Protein AF-A0A7S1C8S1-F1 (afdb_monomer)

Mean predicted aligned error: 7.97 Å

Radius of gyration: 16.42 Å; Cα contacts (8 Å, |Δi|>4): 186; chains: 1; bounding box: 36×39×50 Å

Nearest PDB structures (foldseek):
  8fiq-assembly1_A  TM=5.974E-01  e=1.188E-02  synthetic construct
  8qag-assembly2_B  TM=6.199E-01  e=5.999E-01  synthetic construct
  7b6z-assembly1_A  TM=5.713E-01  e=6.924E-01  Drosophila melanogaster
  7b6h-assembly1_A  TM=5.919E-01  e=9.226E-01  Drosophila melanogaster
  8q9t-assembly1_E  TM=4.162E-01  e=3.221E-01  Saccharomyces cerevisiae

Sequence (174 aa):
ADSVRGDRVRLACALVAGGDAGRGDVARADRLLACVEDAVGSERTWEARLLVKATRALVCTRNSDLIGARASATVVEEMLAADDERLSDVARHTMLRATGASMLRDVFFQLSALPEAETWGKEVVSVLQTHRSAHQWVTHAMIATSIGELANVVEARGDLAGAERLVRQSLEMK

Solvent-accessible surface area (backbone atoms only — not comparable to full-atom values): 9145 Å² total; per-residue (Å²): 118,67,65,70,51,53,51,50,54,49,47,54,54,47,61,70,71,47,93,77,60,51,81,69,50,48,59,47,36,52,54,50,42,52,61,45,65,72,47,77,89,46,74,71,37,53,56,53,46,46,53,42,34,40,48,36,11,48,42,20,50,69,61,68,35,57,66,59,14,51,58,24,38,53,52,38,51,52,51,64,70,64,60,60,92,80,60,94,47,62,70,61,49,54,50,50,52,34,50,51,25,46,47,43,16,53,43,24,47,76,67,67,39,41,72,61,13,42,52,24,27,50,49,24,41,51,51,43,60,73,37,38,87,78,35,92,86,49,43,54,60,56,47,19,49,42,32,36,55,33,15,54,41,35,35,75,70,65,40,53,71,61,14,52,54,29,42,52,55,17,60,76,43,102

Structure (mmCIF, N/CA/C/O backbone):
data_AF-A0A7S1C8S1-F1
#
_entry.id   AF-A0A7S1C8S1-F1
#
loop_
_atom_site.group_PDB
_atom_site.id
_atom_site.type_symbol
_atom_site.label_atom_id
_atom_site.label_alt_id
_atom_site.label_comp_id
_atom_site.label_asym_id
_atom_site.label_entity_id
_atom_site.label_seq_id
_atom_site.pdbx_PDB_ins_code
_atom_site.Cartn_x
_atom_site.Cartn_y
_atom_site.Cartn_z
_atom_site.occupancy
_atom_site.B_iso_or_equiv
_atom_site.auth_seq_id
_atom_site.auth_comp_id
_atom_site.auth_asym_id
_atom_site.auth_atom_id
_atom_site.pdbx_PDB_model_num
ATOM 1 N N . ALA A 1 1 ? 6.772 7.046 -31.668 1.00 44.81 1 ALA A N 1
ATOM 2 C CA . ALA A 1 1 ? 7.556 6.709 -30.459 1.00 44.81 1 ALA A CA 1
ATOM 3 C C . ALA A 1 1 ? 6.751 6.932 -29.173 1.00 44.81 1 ALA A C 1
ATOM 5 O O . ALA A 1 1 ? 6.804 6.071 -28.305 1.00 44.81 1 ALA A O 1
ATOM 6 N N . ASP A 1 2 ? 5.956 8.006 -29.068 1.00 40.94 2 ASP A N 1
ATOM 7 C CA . ASP A 1 2 ? 5.118 8.270 -27.882 1.00 40.94 2 ASP A CA 1
ATOM 8 C C 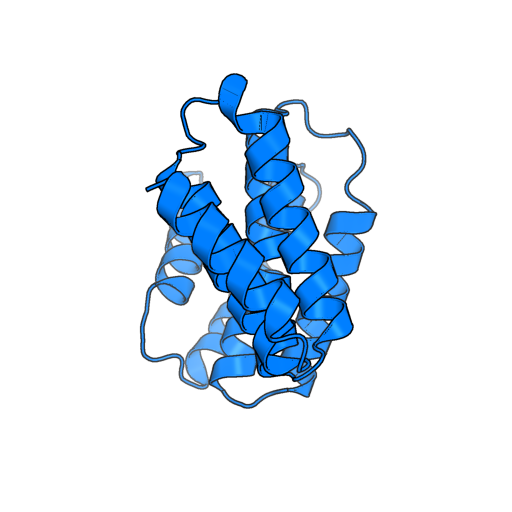. ASP A 1 2 ? 3.870 7.378 -27.739 1.00 40.94 2 ASP A C 1
ATOM 10 O O . ASP A 1 2 ? 3.473 7.083 -26.614 1.00 40.94 2 ASP A O 1
ATOM 14 N N . SER A 1 3 ? 3.291 6.857 -28.831 1.00 38.69 3 SER A N 1
ATOM 15 C CA . SER A 1 3 ? 2.123 5.955 -28.750 1.00 38.69 3 SER A CA 1
ATOM 16 C C . SER A 1 3 ? 2.459 4.614 -28.086 1.00 38.69 3 SER A C 1
ATOM 18 O O . SER A 1 3 ? 1.812 4.218 -27.125 1.00 38.69 3 SER A O 1
ATOM 20 N N . VAL A 1 4 ? 3.567 3.988 -28.497 1.00 42.84 4 VAL A N 1
ATOM 21 C CA . VAL A 1 4 ? 4.080 2.724 -27.930 1.00 42.84 4 VAL A CA 1
ATOM 22 C C . VAL A 1 4 ? 4.419 2.860 -26.440 1.00 42.84 4 VAL A C 1
ATOM 24 O O . VAL A 1 4 ? 4.385 1.884 -25.695 1.00 42.84 4 VAL A O 1
ATOM 27 N N . ARG A 1 5 ? 4.754 4.072 -25.986 1.00 50.53 5 ARG A N 1
ATOM 28 C CA . ARG A 1 5 ? 5.152 4.362 -24.605 1.00 50.53 5 ARG A CA 1
ATOM 29 C C . ARG A 1 5 ? 3.934 4.616 -23.704 1.00 50.53 5 ARG A C 1
ATOM 31 O O . ARG A 1 5 ? 3.903 4.099 -22.591 1.00 50.53 5 ARG A O 1
ATOM 38 N N . GLY A 1 6 ? 2.905 5.302 -24.210 1.00 44.91 6 GLY A N 1
ATOM 39 C CA . GLY A 1 6 ? 1.597 5.417 -23.549 1.00 44.91 6 GLY A CA 1
ATOM 40 C C . GLY A 1 6 ? 0.859 4.078 -23.444 1.00 44.91 6 GLY A C 1
ATOM 41 O O . GLY A 1 6 ? 0.256 3.784 -22.413 1.00 44.91 6 GLY A O 1
ATOM 42 N N . ASP A 1 7 ? 0.990 3.219 -24.457 1.00 45.47 7 ASP A N 1
ATOM 43 C CA . ASP A 1 7 ? 0.398 1.878 -24.456 1.00 45.47 7 ASP A CA 1
ATOM 44 C C . ASP A 1 7 ? 1.039 0.948 -23.414 1.00 45.47 7 ASP A C 1
ATOM 46 O O . ASP A 1 7 ? 0.353 0.110 -22.837 1.00 45.47 7 ASP A O 1
ATOM 50 N N . ARG A 1 8 ? 2.326 1.134 -23.086 1.00 52.56 8 ARG A N 1
ATOM 51 C CA . ARG A 1 8 ? 3.018 0.365 -22.032 1.00 52.56 8 ARG A CA 1
ATOM 52 C C . ARG A 1 8 ? 2.568 0.744 -20.621 1.00 52.56 8 ARG A C 1
ATOM 54 O O . ARG A 1 8 ? 2.399 -0.141 -19.788 1.00 52.56 8 ARG A O 1
ATOM 61 N N . VAL A 1 9 ? 2.327 2.031 -20.363 1.00 50.72 9 VAL A N 1
ATOM 62 C CA . VAL A 1 9 ? 1.759 2.501 -19.085 1.00 50.72 9 VAL A CA 1
ATOM 63 C C . VAL A 1 9 ? 0.307 2.046 -18.951 1.00 50.72 9 VAL A 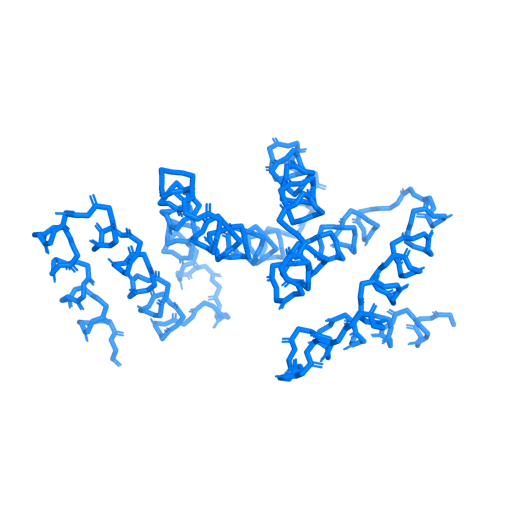C 1
ATOM 65 O O . VAL A 1 9 ? -0.079 1.528 -17.910 1.00 50.72 9 VAL A O 1
ATOM 68 N N . ARG A 1 10 ? -0.482 2.129 -20.031 1.00 50.25 10 ARG A N 1
ATOM 69 C CA . ARG A 1 10 ? -1.842 1.569 -20.063 1.00 50.25 10 ARG A CA 1
ATOM 70 C C . ARG A 1 10 ? -1.855 0.060 -19.840 1.00 50.25 10 ARG A C 1
ATOM 72 O O . ARG A 1 10 ? -2.750 -0.420 -19.158 1.00 50.25 10 ARG A O 1
ATOM 79 N N . LEU A 1 11 ? -0.870 -0.677 -20.358 1.00 48.84 11 LEU A N 1
ATOM 80 C CA . LEU A 1 11 ? -0.727 -2.115 -20.120 1.00 48.84 11 LEU A CA 1
ATOM 81 C C . LEU A 1 11 ? -0.392 -2.420 -18.652 1.00 48.84 11 LEU A C 1
ATOM 83 O O . LEU A 1 11 ? -0.958 -3.351 -18.091 1.00 48.84 11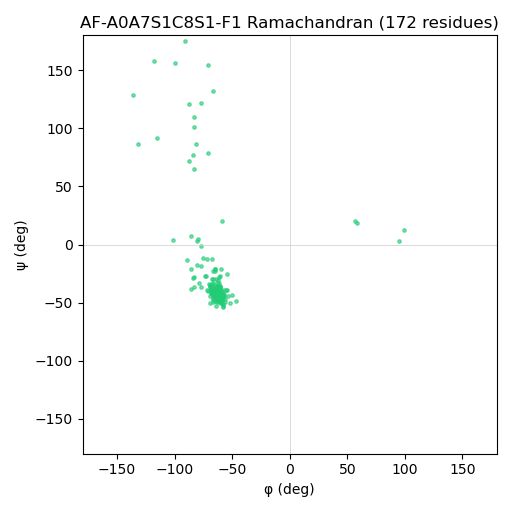 LEU A O 1
ATOM 87 N N . ALA A 1 12 ? 0.470 -1.621 -18.014 1.00 50.97 12 ALA A N 1
ATOM 88 C CA . ALA A 1 12 ? 0.740 -1.729 -16.579 1.00 50.97 12 ALA A CA 1
ATOM 89 C C . ALA A 1 12 ? -0.527 -1.450 -15.748 1.00 50.97 12 ALA A C 1
ATOM 91 O O . ALA A 1 12 ? -0.881 -2.248 -14.886 1.00 50.97 12 ALA A O 1
ATOM 92 N N . CYS A 1 13 ? -1.280 -0.394 -16.074 1.00 47.62 13 CYS A N 1
ATOM 93 C CA . CYS A 1 13 ? -2.570 -0.108 -15.439 1.00 47.62 13 CYS A CA 1
ATOM 94 C C . CYS A 1 13 ? -3.620 -1.206 -15.702 1.00 47.62 13 CYS A C 1
ATOM 96 O O . CYS A 1 13 ? -4.389 -1.547 -14.807 1.00 47.62 13 CYS A O 1
ATOM 98 N N . ALA A 1 14 ? -3.645 -1.797 -16.900 1.00 49.38 14 ALA A N 1
ATOM 99 C CA . ALA A 1 14 ? -4.553 -2.890 -17.250 1.00 49.38 14 ALA A CA 1
ATOM 100 C C . ALA A 1 14 ? -4.213 -4.196 -16.513 1.00 49.38 14 ALA A C 1
ATOM 102 O O . ALA A 1 14 ? -5.122 -4.925 -16.127 1.00 49.38 14 ALA A O 1
ATOM 103 N N . LEU A 1 15 ? -2.928 -4.472 -16.263 1.00 50.69 15 LEU A N 1
ATOM 104 C CA . LEU A 1 15 ? -2.484 -5.598 -15.431 1.00 50.69 15 LEU A CA 1
ATOM 105 C C . LEU A 1 15 ? -2.894 -5.424 -13.959 1.00 50.69 15 LEU A C 1
ATOM 107 O O . LEU A 1 15 ? -3.215 -6.406 -13.298 1.00 50.69 15 LEU A O 1
ATOM 111 N N . VAL A 1 16 ? -2.944 -4.184 -13.461 1.00 49.44 16 VAL A N 1
ATOM 112 C CA . VAL A 1 16 ? -3.466 -3.867 -12.118 1.00 49.44 16 VAL A CA 1
ATOM 113 C C . VAL A 1 16 ? -4.991 -4.047 -12.050 1.00 49.44 16 VAL A C 1
ATOM 115 O O . VAL A 1 16 ? -5.501 -4.582 -11.063 1.00 49.44 16 VAL A O 1
ATOM 118 N N . ALA A 1 17 ? -5.714 -3.651 -13.105 1.00 43.91 17 ALA A N 1
ATOM 119 C CA . ALA A 1 17 ? -7.178 -3.714 -13.181 1.00 43.91 17 ALA A CA 1
ATOM 120 C C . ALA A 1 17 ? -7.748 -5.109 -13.528 1.00 43.91 17 ALA A C 1
ATOM 122 O O . ALA A 1 17 ? -8.931 -5.358 -13.300 1.00 43.91 17 ALA A O 1
ATOM 123 N N . GLY A 1 18 ? -6.936 -6.020 -14.078 1.00 41.25 18 GLY A N 1
ATOM 124 C CA . GLY A 1 18 ? -7.338 -7.385 -14.429 1.00 41.25 18 GLY A CA 1
ATOM 125 C C . GLY A 1 18 ? -7.424 -8.311 -13.210 1.00 41.25 18 GLY A C 1
ATOM 126 O O . GLY A 1 18 ? -6.445 -8.495 -12.489 1.00 41.25 18 GLY A O 1
ATOM 127 N N . GLY A 1 19 ? -8.605 -8.895 -12.989 1.00 40.66 19 GLY A N 1
ATOM 128 C CA . GLY A 1 19 ? -8.957 -9.712 -11.819 1.00 40.66 19 GLY A CA 1
ATOM 129 C C . GLY A 1 19 ? -8.470 -11.167 -11.806 1.00 40.66 19 GLY A C 1
ATOM 130 O O . GLY A 1 19 ? -8.798 -11.874 -10.866 1.00 40.66 19 GLY A O 1
ATOM 131 N N . ASP A 1 20 ? -7.674 -11.609 -12.781 1.00 44.41 20 ASP A N 1
ATOM 132 C CA . ASP A 1 20 ? -7.081 -12.956 -12.809 1.00 44.41 20 ASP A CA 1
ATOM 133 C C . ASP A 1 20 ? -5.586 -12.837 -13.114 1.00 44.41 20 ASP A C 1
ATOM 135 O O . ASP A 1 20 ? -5.161 -12.864 -14.269 1.00 44.41 20 ASP A O 1
ATOM 139 N N . ALA A 1 21 ? -4.782 -12.635 -12.067 1.00 49.50 21 ALA A N 1
ATOM 140 C CA . ALA A 1 21 ? -3.331 -12.576 -12.192 1.00 49.50 21 ALA A CA 1
ATOM 141 C C . ALA A 1 21 ? -2.763 -14.002 -12.191 1.00 49.50 21 ALA A C 1
ATOM 143 O O . ALA A 1 21 ? -2.642 -14.624 -11.138 1.00 49.50 21 ALA A O 1
ATOM 144 N N . GLY A 1 22 ? -2.426 -14.530 -13.366 1.00 55.69 22 GLY A N 1
ATOM 145 C CA . GLY A 1 22 ? -1.762 -15.828 -13.500 1.00 55.69 22 GLY A CA 1
ATOM 146 C C . GLY A 1 22 ? -0.234 -15.703 -13.496 1.00 55.69 22 GLY A C 1
ATOM 147 O O . GLY A 1 22 ? 0.324 -14.607 -13.582 1.00 55.69 22 GLY A O 1
ATOM 148 N N . ARG A 1 23 ? 0.485 -16.838 -13.519 1.00 56.53 23 ARG A N 1
ATOM 149 C CA . ARG A 1 23 ? 1.965 -16.865 -13.660 1.00 56.53 23 ARG A CA 1
ATOM 150 C C . ARG A 1 23 ? 2.478 -16.099 -14.891 1.00 56.53 23 ARG A C 1
ATOM 152 O O . ARG A 1 23 ? 3.617 -15.641 -14.907 1.00 56.53 23 ARG A O 1
ATOM 159 N N . GLY A 1 24 ? 1.645 -15.954 -15.926 1.00 65.25 24 GLY A N 1
ATOM 160 C CA . GLY A 1 24 ? 1.962 -15.178 -17.127 1.00 65.25 24 GLY A CA 1
ATOM 161 C C . GLY A 1 24 ? 2.141 -13.677 -16.873 1.00 65.25 24 GLY A C 1
ATOM 162 O O . GLY A 1 24 ? 2.841 -13.016 -17.645 1.00 65.25 24 GLY A O 1
ATOM 163 N N . ASP A 1 25 ? 1.572 -13.147 -15.790 1.00 70.69 25 ASP A N 1
ATOM 164 C CA . ASP A 1 25 ? 1.591 -11.716 -15.493 1.00 70.69 25 ASP A CA 1
ATOM 165 C C . ASP A 1 25 ? 2.875 -11.279 -14.784 1.00 70.69 25 ASP A C 1
ATOM 167 O O . ASP A 1 25 ? 3.355 -10.179 -15.052 1.00 70.69 25 ASP A O 1
ATOM 171 N N . VAL A 1 26 ? 3.517 -12.163 -14.006 1.00 72.12 26 VAL A N 1
ATOM 172 C CA . VAL A 1 26 ? 4.865 -11.909 -13.454 1.00 72.12 26 VAL A CA 1
ATOM 173 C C . VAL A 1 26 ? 5.872 -11.765 -14.596 1.00 72.12 26 VAL A C 1
ATOM 175 O O . VAL A 1 26 ? 6.564 -10.758 -14.697 1.00 72.12 26 VAL A O 1
ATOM 178 N N . ALA A 1 27 ? 5.875 -12.711 -15.542 1.00 75.62 27 ALA A N 1
ATOM 179 C CA . ALA A 1 27 ? 6.767 -12.655 -16.700 1.00 75.62 27 ALA A CA 1
ATOM 180 C C . ALA A 1 27 ? 6.488 -11.442 -17.611 1.00 75.62 27 ALA A C 1
ATOM 182 O O . ALA A 1 27 ? 7.390 -10.939 -18.283 1.00 75.62 27 ALA A O 1
ATOM 183 N N . ARG A 1 28 ? 5.238 -10.957 -17.672 1.00 74.38 28 ARG A N 1
ATOM 184 C CA . ARG A 1 28 ? 4.916 -9.690 -18.352 1.00 74.38 28 ARG A CA 1
ATOM 185 C C . ARG A 1 28 ? 5.478 -8.492 -17.597 1.00 74.38 28 ARG A C 1
ATOM 187 O O . ARG A 1 28 ? 6.063 -7.631 -18.251 1.00 74.38 28 ARG A O 1
ATOM 194 N N . ALA A 1 29 ? 5.331 -8.448 -16.275 1.00 70.12 29 ALA A N 1
ATOM 195 C CA . ALA A 1 29 ? 5.898 -7.393 -15.445 1.00 70.12 29 ALA A CA 1
ATOM 196 C C . ALA A 1 29 ? 7.431 -7.351 -15.561 1.00 70.12 29 ALA A C 1
ATOM 198 O O . ALA A 1 29 ? 7.983 -6.276 -15.770 1.00 70.12 29 ALA A O 1
ATOM 199 N N . ASP A 1 30 ? 8.107 -8.504 -15.553 1.00 75.44 30 ASP A N 1
ATOM 200 C CA . ASP A 1 30 ? 9.564 -8.598 -15.725 1.00 75.44 30 ASP A CA 1
ATOM 201 C C . ASP A 1 30 ? 10.020 -8.097 -17.101 1.00 75.44 30 ASP A C 1
ATOM 203 O O . ASP A 1 30 ? 10.970 -7.323 -17.204 1.00 75.44 30 ASP A O 1
ATOM 207 N N . ARG A 1 31 ? 9.312 -8.467 -18.178 1.00 78.06 31 ARG A N 1
ATOM 208 C CA . ARG A 1 31 ? 9.610 -7.951 -19.527 1.00 78.06 31 ARG A CA 1
ATOM 209 C C . ARG A 1 31 ? 9.402 -6.444 -19.633 1.00 78.06 31 ARG A C 1
ATOM 211 O O . ARG A 1 31 ? 10.188 -5.765 -20.292 1.00 78.06 31 ARG A O 1
ATOM 218 N N . LEU A 1 32 ? 8.342 -5.924 -19.014 1.00 73.19 32 LEU A N 1
ATOM 219 C CA . LEU A 1 32 ? 8.100 -4.484 -18.951 1.00 73.19 32 LEU A CA 1
ATOM 220 C C . LEU A 1 32 ? 9.199 -3.785 -18.154 1.00 73.19 32 LEU A C 1
ATOM 222 O O . LEU A 1 32 ? 9.672 -2.744 -18.596 1.00 73.19 32 LEU A O 1
ATOM 226 N N . LEU A 1 33 ? 9.636 -4.370 -17.038 1.00 73.44 33 LEU A N 1
ATOM 227 C CA . LEU A 1 33 ? 10.704 -3.823 -16.215 1.00 73.44 33 LEU A CA 1
ATOM 228 C C . LEU A 1 33 ? 12.020 -3.760 -16.988 1.00 73.44 33 LEU A C 1
ATOM 230 O O . LEU A 1 33 ? 12.600 -2.684 -17.053 1.00 73.44 33 LEU A O 1
ATOM 234 N N . ALA A 1 34 ? 12.421 -4.843 -17.657 1.00 75.38 34 ALA A N 1
ATOM 235 C CA . ALA A 1 34 ? 13.615 -4.861 -18.504 1.00 75.38 34 ALA A CA 1
ATOM 236 C C . ALA A 1 34 ? 13.550 -3.779 -19.597 1.00 75.38 34 ALA A C 1
ATOM 238 O O . ALA A 1 34 ? 14.482 -3.003 -19.773 1.00 75.38 34 ALA A O 1
ATOM 239 N N . CYS A 1 35 ? 12.397 -3.632 -20.261 1.00 75.31 35 CYS A N 1
ATOM 240 C CA . CYS A 1 35 ? 12.185 -2.574 -21.254 1.00 75.31 35 CYS A CA 1
ATOM 241 C C . CYS A 1 35 ? 12.283 -1.151 -20.679 1.00 75.31 35 CYS A C 1
ATOM 243 O O . CYS A 1 35 ? 12.584 -0.217 -21.425 1.00 75.31 35 CYS A O 1
ATOM 245 N N . VAL A 1 36 ? 11.932 -0.959 -19.406 1.00 71.44 36 VAL A N 1
ATOM 246 C CA . VAL A 1 36 ? 12.017 0.337 -18.722 1.00 71.44 36 VAL A CA 1
ATOM 247 C C . VAL A 1 36 ? 13.435 0.578 -18.192 1.00 71.44 36 VAL A C 1
ATOM 249 O O . VAL A 1 36 ? 13.899 1.710 -18.246 1.00 71.44 36 VAL A O 1
ATOM 252 N N . GLU A 1 37 ? 14.135 -0.453 -17.719 1.00 70.56 37 GLU A N 1
ATOM 253 C CA . GLU A 1 37 ? 15.523 -0.370 -17.245 1.00 70.56 37 GLU A CA 1
ATOM 254 C C . GLU A 1 37 ? 16.506 -0.112 -18.400 1.00 70.56 37 GLU A C 1
ATOM 256 O O . GLU A 1 37 ? 17.420 0.697 -18.244 1.00 70.56 37 GLU A O 1
ATOM 261 N N . ASP A 1 38 ? 16.248 -0.680 -19.583 1.00 71.94 38 ASP A N 1
ATOM 262 C CA . ASP A 1 38 ? 16.999 -0.395 -20.815 1.00 71.94 38 ASP A CA 1
ATOM 263 C C . ASP A 1 38 ? 16.797 1.048 -21.319 1.00 71.94 38 ASP A C 1
ATOM 265 O O . ASP A 1 38 ? 17.623 1.595 -22.055 1.00 71.94 38 ASP A O 1
ATOM 269 N N . ALA A 1 39 ? 15.694 1.697 -20.934 1.00 66.38 39 ALA A N 1
ATOM 270 C CA . ALA A 1 39 ? 15.439 3.092 -21.263 1.00 66.38 39 ALA A CA 1
ATOM 271 C C . ALA A 1 39 ? 16.188 4.002 -20.274 1.00 66.38 39 ALA A C 1
ATOM 273 O O . ALA A 1 39 ? 15.650 4.421 -19.260 1.00 66.38 39 ALA A O 1
ATOM 274 N N . VAL A 1 40 ? 17.453 4.315 -20.553 1.00 59.38 40 VAL A N 1
ATOM 275 C CA . VAL A 1 40 ? 18.303 5.100 -19.640 1.00 59.38 40 VAL A CA 1
ATOM 276 C C . VAL A 1 40 ? 17.823 6.557 -19.478 1.00 59.38 40 VAL A C 1
ATOM 278 O O . VAL A 1 40 ? 17.656 7.283 -20.457 1.00 59.38 40 VAL A O 1
ATOM 281 N N . GLY A 1 41 ? 17.736 7.022 -18.223 1.00 56.66 41 GLY A N 1
ATOM 282 C CA . GLY A 1 41 ? 18.212 8.365 -17.852 1.00 56.66 41 GLY A CA 1
ATOM 283 C C . GLY A 1 41 ? 17.216 9.524 -17.714 1.00 56.66 41 GLY A C 1
ATOM 284 O O . GLY A 1 41 ? 17.675 10.658 -17.613 1.00 56.66 41 GLY A O 1
ATOM 285 N N . SER A 1 42 ? 15.895 9.312 -17.675 1.00 64.06 42 SER A N 1
ATOM 286 C CA . SER A 1 42 ? 14.935 10.422 -17.485 1.00 64.06 42 SER A CA 1
ATOM 287 C C . SER A 1 42 ? 14.096 10.318 -16.208 1.00 64.06 42 SER A C 1
ATOM 289 O O . SER A 1 42 ? 13.825 9.226 -15.721 1.00 64.06 42 SER A O 1
ATOM 291 N N . GLU A 1 43 ? 13.566 11.448 -15.739 1.00 60.12 43 GLU A N 1
ATOM 292 C CA . GLU A 1 43 ? 12.534 11.555 -14.689 1.00 60.12 43 GLU A CA 1
ATOM 293 C C . GLU A 1 43 ? 11.365 10.577 -14.929 1.00 60.12 43 GLU A C 1
ATOM 295 O O . GLU A 1 43 ? 11.059 9.722 -14.103 1.00 60.12 43 GLU A O 1
ATOM 300 N N . ARG A 1 44 ? 10.843 10.556 -16.164 1.00 66.25 44 ARG A N 1
ATOM 301 C CA . ARG A 1 44 ? 9.809 9.603 -16.623 1.00 66.25 44 ARG A CA 1
ATOM 302 C C . ARG A 1 44 ? 10.211 8.121 -16.529 1.00 66.25 44 ARG A C 1
ATOM 304 O O . ARG A 1 44 ? 9.351 7.247 -16.525 1.00 66.25 44 ARG A O 1
ATOM 311 N N . THR A 1 45 ? 11.510 7.824 -16.473 1.00 75.12 45 THR A N 1
ATOM 312 C CA . THR A 1 45 ? 12.031 6.462 -16.286 1.00 75.12 45 THR A CA 1
ATOM 313 C C . THR A 1 45 ? 11.933 6.054 -14.818 1.00 75.12 45 THR A C 1
ATOM 315 O O . THR A 1 45 ? 11.702 4.888 -14.517 1.00 75.12 45 THR A O 1
ATOM 318 N N . TRP A 1 46 ? 12.085 6.986 -13.873 1.00 80.44 46 TRP A N 1
ATOM 319 C CA . TRP A 1 46 ? 11.848 6.698 -12.457 1.00 80.44 46 TRP A CA 1
ATOM 320 C C . TRP A 1 46 ? 10.368 6.393 -12.194 1.00 80.44 46 TRP A C 1
ATOM 322 O O . TRP A 1 46 ? 10.077 5.346 -11.624 1.00 80.44 46 TRP A O 1
ATOM 332 N N . GLU A 1 47 ? 9.446 7.211 -12.713 1.00 80.88 47 GLU A N 1
ATOM 333 C CA . GLU A 1 47 ? 7.996 7.006 -12.537 1.00 80.88 47 GLU A CA 1
ATOM 334 C C . GLU A 1 47 ? 7.551 5.639 -13.079 1.00 80.88 47 GLU A C 1
ATOM 336 O O . GLU A 1 47 ? 6.877 4.860 -12.403 1.00 80.88 47 GLU A O 1
ATOM 341 N N . ALA A 1 48 ? 7.988 5.312 -14.301 1.00 79.75 48 ALA A N 1
ATOM 342 C CA . ALA A 1 48 ? 7.693 4.029 -14.924 1.00 79.75 48 ALA A CA 1
ATOM 343 C C . ALA A 1 48 ? 8.286 2.855 -14.128 1.00 79.75 48 ALA A C 1
ATOM 345 O O . ALA A 1 48 ? 7.621 1.832 -13.973 1.00 79.75 48 ALA A O 1
ATOM 346 N N . ARG A 1 49 ? 9.506 2.993 -13.585 1.00 83.75 49 ARG A N 1
ATOM 347 C CA . ARG A 1 49 ? 10.115 1.960 -12.730 1.00 83.75 49 ARG A CA 1
ATOM 348 C C . ARG A 1 49 ? 9.328 1.762 -11.442 1.00 83.75 49 ARG A C 1
ATOM 350 O O . ARG A 1 49 ? 9.079 0.613 -11.087 1.00 83.75 49 ARG A O 1
ATOM 357 N N . LEU A 1 50 ? 8.910 2.846 -10.787 1.00 86.38 50 LEU A N 1
ATOM 358 C CA . LEU A 1 50 ? 8.139 2.786 -9.548 1.00 86.38 50 LEU A CA 1
ATOM 359 C C . LEU A 1 50 ? 6.850 1.994 -9.780 1.00 86.38 50 LEU A C 1
ATOM 361 O O . LEU A 1 50 ? 6.600 0.996 -9.106 1.00 86.38 50 LEU A O 1
ATOM 365 N N . LEU A 1 51 ? 6.079 2.391 -10.795 1.00 83.25 51 LEU A N 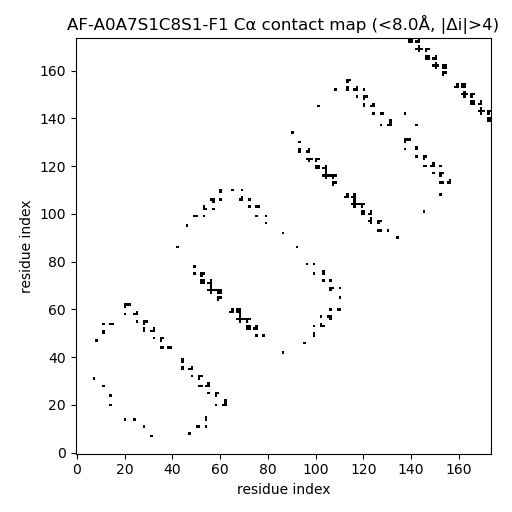1
ATOM 366 C CA . LEU A 1 51 ? 4.804 1.758 -11.120 1.00 83.25 51 LEU A CA 1
ATOM 367 C C . LEU A 1 51 ? 4.969 0.291 -11.525 1.00 83.25 51 LEU A C 1
ATOM 369 O O . LEU A 1 51 ? 4.196 -0.554 -11.077 1.00 83.25 51 LEU A O 1
ATOM 373 N N . VAL A 1 52 ? 5.975 -0.041 -12.341 1.00 83.31 52 VAL A N 1
ATOM 374 C CA . VAL A 1 52 ? 6.207 -1.430 -12.764 1.00 83.31 52 VAL A CA 1
ATOM 375 C C . VAL A 1 52 ? 6.636 -2.305 -11.586 1.00 83.31 52 VAL A C 1
ATOM 377 O O . VAL A 1 52 ? 6.114 -3.410 -11.447 1.00 83.31 52 VAL A O 1
ATOM 380 N N . LYS A 1 53 ? 7.534 -1.835 -10.711 1.00 87.31 53 LYS A N 1
ATOM 381 C CA . LYS A 1 53 ? 7.977 -2.615 -9.544 1.00 87.31 53 LYS A CA 1
ATOM 382 C C . LYS A 1 53 ? 6.861 -2.780 -8.511 1.00 87.31 53 LYS A C 1
ATOM 384 O O . LYS A 1 53 ? 6.676 -3.884 -8.003 1.00 87.31 53 LYS A O 1
ATOM 389 N N . ALA A 1 54 ? 6.057 -1.747 -8.276 1.00 84.50 54 ALA A N 1
ATOM 390 C CA . ALA A 1 54 ? 4.897 -1.840 -7.393 1.00 84.50 54 ALA A CA 1
ATOM 391 C C . ALA A 1 54 ? 3.811 -2.774 -7.962 1.00 84.50 54 ALA A C 1
ATOM 393 O O . ALA A 1 54 ? 3.281 -3.626 -7.250 1.00 84.50 54 ALA A O 1
ATOM 394 N N . THR A 1 55 ? 3.567 -2.721 -9.276 1.00 83.25 55 THR A N 1
ATOM 395 C CA . THR A 1 55 ? 2.673 -3.669 -9.965 1.00 83.25 55 THR A CA 1
ATOM 396 C C . THR A 1 55 ? 3.195 -5.101 -9.860 1.00 83.25 55 THR A C 1
ATOM 398 O O . THR A 1 55 ? 2.435 -6.018 -9.556 1.00 83.25 55 THR A O 1
ATOM 401 N N . ARG A 1 56 ? 4.500 -5.311 -1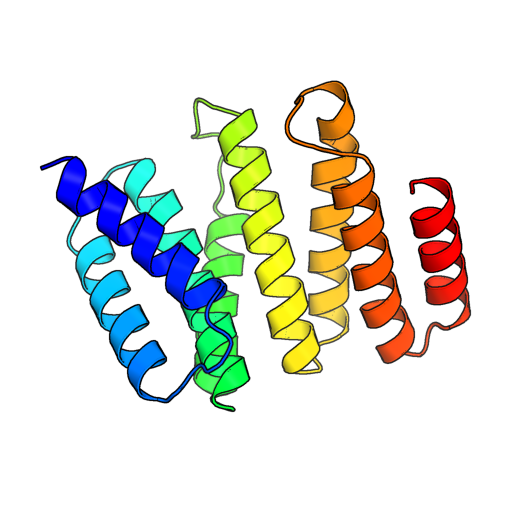0.065 1.00 85.94 56 ARG A N 1
ATOM 402 C CA . ARG A 1 56 ? 5.137 -6.624 -9.911 1.00 85.94 56 ARG A CA 1
ATOM 403 C C . ARG A 1 56 ? 4.942 -7.173 -8.498 1.00 85.94 56 ARG A C 1
ATOM 405 O O . ARG A 1 56 ? 4.586 -8.339 -8.364 1.00 85.94 56 ARG A O 1
ATOM 412 N N . ALA A 1 57 ? 5.110 -6.339 -7.470 1.00 87.75 57 ALA A N 1
ATOM 413 C CA . ALA A 1 57 ? 4.898 -6.732 -6.079 1.00 87.75 57 ALA A CA 1
ATOM 414 C C . ALA A 1 57 ? 3.481 -7.292 -5.852 1.00 87.75 57 ALA A C 1
ATOM 416 O O . ALA A 1 57 ? 3.335 -8.383 -5.303 1.00 87.75 57 ALA A O 1
ATOM 417 N N . LEU A 1 58 ? 2.452 -6.600 -6.356 1.00 83.38 58 LEU A N 1
ATOM 418 C CA . LEU A 1 58 ? 1.051 -7.038 -6.281 1.00 83.38 58 LEU A CA 1
ATOM 419 C C . LEU A 1 58 ? 0.768 -8.316 -7.085 1.00 83.38 58 LEU A C 1
ATOM 421 O O . LEU A 1 58 ? 0.005 -9.181 -6.660 1.00 83.38 58 LEU A O 1
ATOM 425 N N . VAL A 1 59 ? 1.364 -8.461 -8.267 1.00 83.75 59 VAL A N 1
ATOM 426 C CA . VAL A 1 59 ? 1.190 -9.678 -9.073 1.00 83.75 59 VAL A CA 1
ATOM 427 C C . VAL A 1 59 ? 1.860 -10.877 -8.394 1.00 83.75 59 VAL A C 1
ATOM 429 O O . VAL A 1 59 ? 1.315 -11.983 -8.424 1.00 83.75 59 VAL A O 1
ATOM 432 N N . CYS A 1 60 ? 3.009 -10.675 -7.746 1.00 84.69 60 CYS A N 1
ATOM 433 C CA . CYS A 1 60 ? 3.671 -11.702 -6.949 1.00 84.69 60 CYS A CA 1
ATOM 434 C C . CYS A 1 60 ? 2.820 -12.121 -5.737 1.00 84.69 60 CYS A C 1
ATOM 436 O O . CYS A 1 60 ? 2.665 -13.322 -5.519 1.00 84.69 60 CYS A O 1
ATOM 438 N N . THR A 1 61 ? 2.192 -11.185 -5.003 1.00 84.19 61 THR A N 1
ATOM 439 C CA . THR A 1 61 ? 1.306 -11.552 -3.876 1.00 84.19 61 THR A CA 1
ATOM 440 C C . THR A 1 61 ? 0.112 -12.386 -4.337 1.00 84.19 61 THR A C 1
ATOM 442 O O . THR A 1 61 ? -0.160 -13.431 -3.749 1.00 84.19 61 THR A O 1
ATOM 445 N N . ARG A 1 62 ? -0.543 -12.004 -5.443 1.00 83.81 62 ARG A N 1
ATOM 446 C CA . ARG A 1 62 ? -1.663 -12.772 -6.028 1.00 83.81 62 ARG A CA 1
ATOM 447 C C . ARG A 1 62 ? -1.261 -14.182 -6.471 1.00 83.81 62 ARG A C 1
ATOM 449 O O . ARG A 1 62 ? -2.056 -15.107 -6.350 1.00 83.81 62 ARG A O 1
ATOM 456 N N . ASN A 1 63 ? -0.026 -14.361 -6.938 1.00 83.25 63 ASN A N 1
ATOM 457 C CA . ASN A 1 63 ? 0.519 -15.664 -7.331 1.00 83.25 63 ASN A CA 1
ATOM 458 C C . ASN A 1 63 ? 1.131 -16.462 -6.161 1.00 83.25 63 ASN A C 1
ATOM 460 O O . ASN A 1 63 ? 1.767 -17.490 -6.398 1.00 83.25 63 ASN A O 1
ATOM 464 N N . SER A 1 64 ? 0.977 -15.995 -4.915 1.00 87.31 64 SER A N 1
ATOM 465 C CA . SER A 1 64 ? 1.606 -16.580 -3.718 1.00 87.31 64 SER A CA 1
ATOM 466 C C . SER A 1 64 ? 3.144 -16.630 -3.766 1.00 87.31 64 SER A C 1
ATOM 468 O O . SER A 1 64 ? 3.772 -17.349 -2.990 1.00 87.31 64 SER A O 1
ATOM 470 N N . ASP A 1 65 ? 3.771 -15.840 -4.640 1.00 90.00 65 ASP A N 1
ATOM 471 C CA . ASP A 1 65 ? 5.219 -15.635 -4.672 1.00 90.00 65 ASP A CA 1
ATOM 472 C C . ASP A 1 65 ? 5.601 -14.553 -3.653 1.00 90.00 65 ASP A C 1
ATOM 474 O O . ASP A 1 65 ? 5.830 -13.386 -3.979 1.00 90.00 65 ASP A O 1
ATOM 478 N N . LEU A 1 66 ? 5.629 -14.940 -2.378 1.00 88.50 66 LEU A N 1
ATOM 479 C CA . LEU A 1 66 ? 5.878 -14.010 -1.272 1.00 88.50 66 LEU A CA 1
ATOM 480 C C . LEU A 1 66 ? 7.307 -13.441 -1.300 1.00 88.50 66 LEU A C 1
ATOM 482 O O . LEU A 1 66 ? 7.527 -12.299 -0.895 1.00 88.50 66 LEU A O 1
ATOM 486 N N . ILE A 1 67 ? 8.271 -14.209 -1.822 1.00 90.38 67 ILE A N 1
ATOM 487 C CA . ILE A 1 67 ? 9.668 -13.778 -1.967 1.00 90.38 67 ILE A CA 1
ATOM 488 C C . ILE A 1 67 ? 9.758 -12.694 -3.043 1.00 90.38 67 ILE A C 1
ATOM 490 O O . ILE A 1 67 ? 10.310 -11.621 -2.792 1.00 90.38 67 ILE A O 1
ATOM 494 N N . GLY A 1 68 ? 9.173 -12.936 -4.221 1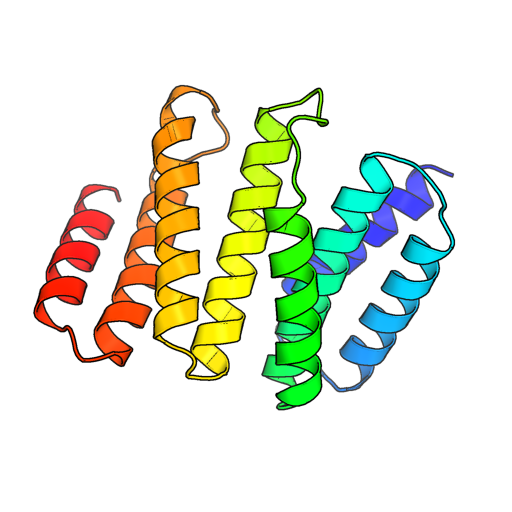.00 89.00 68 GLY A N 1
ATOM 495 C CA . GLY A 1 68 ? 9.121 -11.951 -5.297 1.00 89.00 68 GLY A CA 1
ATOM 496 C C . GLY A 1 68 ? 8.344 -10.693 -4.910 1.00 89.00 68 GLY A C 1
ATOM 497 O O . GLY A 1 68 ? 8.750 -9.585 -5.278 1.00 89.00 68 GLY A O 1
ATOM 498 N N . ALA A 1 69 ? 7.283 -10.844 -4.113 1.00 89.62 69 ALA A N 1
ATOM 499 C CA . ALA A 1 69 ? 6.507 -9.731 -3.579 1.00 89.62 69 ALA A CA 1
ATOM 500 C C . ALA A 1 69 ? 7.343 -8.853 -2.641 1.00 89.62 69 ALA A C 1
ATOM 502 O O . ALA A 1 69 ? 7.445 -7.650 -2.883 1.00 89.62 69 ALA A O 1
ATOM 503 N N . ARG A 1 70 ? 7.996 -9.441 -1.625 1.00 92.50 70 ARG A N 1
ATOM 504 C CA . ARG A 1 70 ? 8.835 -8.691 -0.673 1.00 92.50 70 ARG A CA 1
ATOM 505 C C . ARG A 1 70 ? 10.010 -8.019 -1.375 1.00 92.50 70 ARG A C 1
ATOM 507 O O . ARG A 1 70 ? 10.242 -6.840 -1.144 1.00 92.50 70 ARG A O 1
ATOM 514 N N . ALA A 1 71 ? 10.699 -8.728 -2.270 1.00 91.44 71 ALA A N 1
ATOM 515 C CA . ALA A 1 71 ? 11.815 -8.158 -3.022 1.00 91.44 71 ALA A CA 1
ATOM 516 C C . ALA A 1 71 ? 11.379 -6.946 -3.859 1.00 91.44 71 ALA A C 1
ATOM 518 O O . ALA A 1 71 ? 12.057 -5.924 -3.874 1.00 91.44 71 ALA A O 1
ATOM 519 N N . SER A 1 72 ? 10.223 -7.031 -4.525 1.00 89.75 72 SER A N 1
ATOM 520 C CA . SER A 1 72 ? 9.687 -5.906 -5.301 1.00 89.75 72 SER A CA 1
ATOM 521 C C . SER A 1 72 ? 9.273 -4.740 -4.406 1.00 89.75 72 SER A C 1
ATOM 523 O O . SER A 1 72 ? 9.552 -3.594 -4.748 1.00 89.75 72 SER A O 1
ATOM 525 N N . ALA A 1 73 ? 8.635 -5.031 -3.267 1.00 91.00 73 ALA A N 1
ATOM 526 C CA . ALA A 1 73 ? 8.221 -4.028 -2.295 1.00 91.00 73 ALA A CA 1
ATOM 527 C C . ALA A 1 73 ? 9.424 -3.251 -1.752 1.00 91.00 73 ALA A C 1
ATOM 529 O O . ALA A 1 73 ? 9.414 -2.030 -1.812 1.00 91.00 73 ALA A O 1
ATOM 530 N N . THR A 1 74 ? 10.497 -3.932 -1.343 1.00 93.06 74 THR A N 1
ATOM 531 C CA . THR A 1 74 ? 11.712 -3.272 -0.843 1.00 93.06 74 THR A CA 1
ATOM 532 C C . THR A 1 74 ? 12.301 -2.294 -1.856 1.00 93.06 74 THR A C 1
ATOM 534 O O . THR A 1 74 ? 12.671 -1.186 -1.486 1.00 93.06 74 THR A O 1
ATOM 537 N N . VAL A 1 75 ? 12.303 -2.626 -3.151 1.00 90.69 75 VAL A N 1
ATOM 538 C CA . VAL A 1 75 ? 12.780 -1.668 -4.161 1.00 90.69 75 VAL A CA 1
ATOM 539 C C . VAL A 1 75 ? 11.845 -0.461 -4.281 1.00 90.69 75 VAL A C 1
ATOM 541 O O . VAL A 1 75 ? 12.311 0.654 -4.483 1.00 90.69 75 VAL A O 1
ATOM 544 N N . VAL A 1 76 ? 10.529 -0.645 -4.154 1.00 90.69 76 VAL A N 1
ATOM 545 C CA . VAL A 1 76 ? 9.579 0.480 -4.142 1.00 90.69 76 VAL A CA 1
ATOM 546 C C . VAL A 1 76 ? 9.798 1.358 -2.904 1.00 90.69 76 VAL A C 1
ATOM 548 O O . VAL A 1 76 ? 9.792 2.577 -3.041 1.00 90.69 76 VAL A O 1
ATOM 551 N N . GLU A 1 77 ? 10.060 0.773 -1.731 1.00 92.44 77 GLU A N 1
ATOM 552 C CA . GLU A 1 77 ? 10.415 1.519 -0.512 1.00 92.44 77 GLU A CA 1
ATOM 553 C C . GLU A 1 77 ? 11.681 2.353 -0.716 1.00 92.44 77 GLU A C 1
ATOM 555 O O . GLU A 1 77 ? 11.676 3.553 -0.456 1.00 92.44 77 GLU 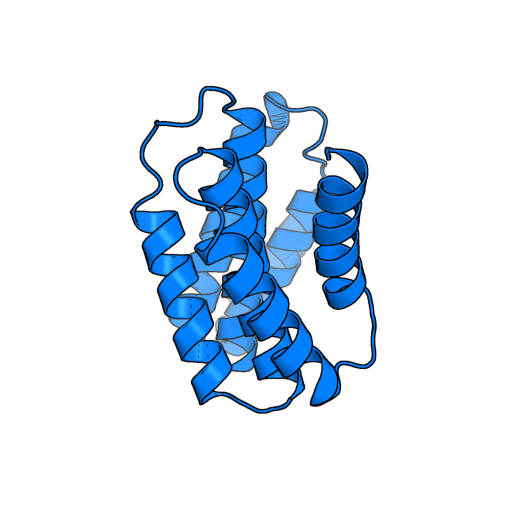A O 1
ATOM 560 N N . GLU A 1 78 ? 12.745 1.744 -1.243 1.00 90.81 78 GLU A N 1
ATOM 561 C CA . GLU A 1 78 ? 13.998 2.433 -1.560 1.00 90.81 78 GLU A CA 1
ATOM 562 C C . GLU A 1 78 ? 13.780 3.567 -2.563 1.00 90.81 78 GLU A C 1
ATOM 564 O O . GLU A 1 78 ? 14.333 4.652 -2.402 1.00 90.81 78 GLU A O 1
ATOM 569 N N . MET A 1 79 ? 12.948 3.344 -3.583 1.00 89.62 79 MET A N 1
ATOM 570 C CA . MET A 1 79 ? 12.626 4.366 -4.573 1.00 89.62 79 MET A CA 1
ATOM 571 C C . MET A 1 79 ? 11.857 5.539 -3.966 1.00 89.62 79 MET A C 1
ATOM 573 O O . MET A 1 79 ? 12.176 6.673 -4.305 1.00 89.62 79 MET A O 1
ATOM 577 N N . LEU A 1 80 ? 10.883 5.281 -3.086 1.00 87.94 80 LEU A N 1
ATOM 578 C CA . LEU A 1 80 ? 10.111 6.316 -2.388 1.00 87.94 80 LEU A CA 1
ATOM 579 C C . LEU A 1 80 ? 10.926 7.033 -1.299 1.00 87.94 80 LEU A C 1
ATOM 581 O O . LEU A 1 80 ? 10.653 8.190 -0.991 1.00 87.94 80 LEU A O 1
ATOM 585 N N . ALA A 1 81 ? 11.926 6.368 -0.716 1.00 87.06 81 ALA A N 1
ATOM 586 C CA . ALA A 1 81 ? 12.860 6.973 0.232 1.00 87.06 81 ALA A CA 1
ATOM 587 C C . ALA A 1 81 ? 13.924 7.831 -0.471 1.00 87.06 81 ALA A C 1
ATOM 589 O O . ALA A 1 81 ? 14.312 8.877 0.041 1.00 87.06 81 ALA A O 1
ATOM 590 N N . ALA A 1 82 ? 14.378 7.401 -1.652 1.00 82.69 82 ALA A N 1
ATOM 591 C CA . ALA 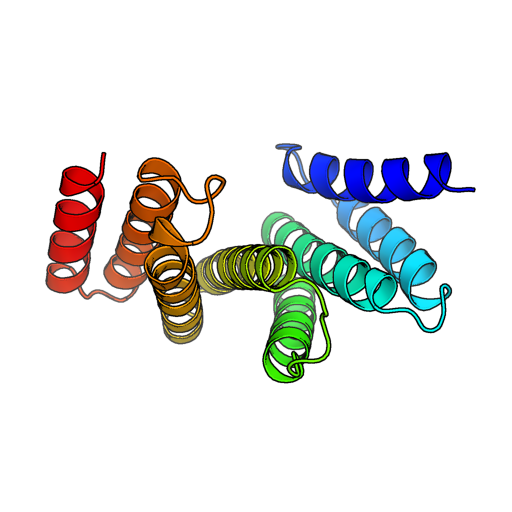A 1 82 ? 15.294 8.144 -2.519 1.00 82.69 82 ALA A CA 1
ATOM 592 C C . ALA A 1 82 ? 14.591 9.223 -3.359 1.00 82.69 82 ALA A C 1
ATOM 594 O O . ALA A 1 82 ? 15.231 9.860 -4.200 1.00 82.69 82 ALA A O 1
ATOM 595 N N . ASP A 1 83 ? 13.284 9.386 -3.164 1.00 71.94 83 ASP A N 1
ATOM 596 C CA . ASP A 1 83 ? 12.440 10.368 -3.824 1.00 71.94 83 ASP A CA 1
ATOM 597 C C . ASP A 1 83 ? 12.776 11.774 -3.307 1.00 71.94 83 ASP A C 1
ATOM 599 O O . ASP A 1 83 ? 12.154 12.329 -2.403 1.00 71.94 83 ASP A O 1
ATOM 603 N N . ASP A 1 84 ? 13.874 12.279 -3.849 1.00 58.19 84 ASP A N 1
ATOM 604 C CA . ASP A 1 84 ? 14.419 13.618 -3.695 1.00 58.19 84 ASP A CA 1
ATOM 605 C C . ASP A 1 84 ? 13.508 14.620 -4.436 1.00 58.19 84 ASP A C 1
ATOM 607 O O . ASP A 1 84 ? 12.858 14.245 -5.413 1.00 58.19 84 ASP A O 1
ATOM 611 N N . GLU A 1 85 ? 13.494 15.897 -4.032 1.00 56.97 85 GLU A N 1
ATOM 612 C CA . GLU A 1 85 ? 12.686 17.032 -4.559 1.00 56.97 85 GLU A CA 1
ATOM 613 C C . GLU A 1 85 ? 12.899 17.355 -6.069 1.00 56.97 85 GLU A C 1
ATOM 615 O O . GLU A 1 85 ? 12.628 18.448 -6.561 1.00 56.97 85 GLU A O 1
ATOM 620 N N . ARG A 1 86 ? 13.415 16.399 -6.845 1.00 52.56 86 ARG A N 1
ATOM 621 C CA . ARG A 1 86 ? 13.842 16.484 -8.243 1.00 52.56 86 ARG A CA 1
ATOM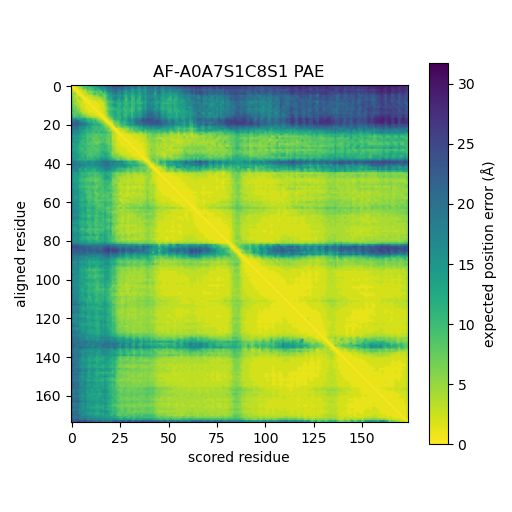 622 C C . ARG A 1 86 ? 12.707 16.605 -9.255 1.00 52.56 86 ARG A C 1
ATOM 624 O O . ARG A 1 86 ? 13.007 16.887 -10.416 1.00 52.56 86 ARG A O 1
ATOM 631 N N . LEU A 1 87 ? 11.447 16.378 -8.874 1.00 55.00 87 LEU A N 1
ATOM 632 C CA . LEU A 1 87 ? 10.325 16.503 -9.806 1.00 55.00 87 LEU A CA 1
ATOM 633 C C . LEU A 1 87 ? 9.823 17.949 -9.840 1.00 55.00 87 LEU A C 1
ATOM 635 O O . LEU A 1 87 ? 9.366 18.497 -8.842 1.00 55.00 87 LEU A O 1
ATOM 639 N N . SER A 1 88 ? 9.853 18.554 -11.027 1.00 58.78 88 SER A N 1
ATOM 640 C CA . SER A 1 88 ? 9.330 19.913 -11.254 1.00 58.78 88 SER A CA 1
ATOM 641 C C . SER A 1 88 ? 7.801 20.020 -11.106 1.00 58.78 88 SER A C 1
ATOM 643 O O . SER A 1 88 ? 7.264 21.125 -11.033 1.00 58.78 88 SER A O 1
ATOM 645 N N . ASP A 1 89 ? 7.098 18.882 -11.051 1.00 74.56 89 ASP A N 1
ATOM 646 C CA . ASP A 1 89 ? 5.641 18.774 -10.930 1.00 74.56 89 ASP A CA 1
ATOM 647 C C . ASP A 1 89 ? 5.248 18.113 -9.597 1.00 74.56 89 ASP A C 1
ATOM 649 O O . ASP A 1 89 ? 5.114 16.889 -9.495 1.00 74.56 89 ASP A O 1
ATOM 653 N N . VAL A 1 90 ? 5.033 18.952 -8.578 1.00 75.06 90 VAL A N 1
ATOM 654 C CA . VAL A 1 90 ? 4.613 18.544 -7.226 1.00 75.06 90 VAL A CA 1
ATOM 655 C C . VAL A 1 90 ? 3.336 17.701 -7.262 1.00 75.06 90 VAL A C 1
ATOM 657 O O . VAL A 1 90 ? 3.239 16.708 -6.554 1.00 75.06 90 VAL A O 1
ATOM 660 N N . ALA A 1 91 ? 2.365 18.033 -8.121 1.00 75.75 91 ALA A N 1
ATOM 661 C CA . ALA A 1 91 ? 1.097 17.306 -8.168 1.00 75.75 91 ALA A CA 1
ATOM 662 C C . ALA A 1 91 ? 1.288 15.860 -8.646 1.00 75.75 91 ALA A C 1
ATOM 664 O O . ALA A 1 91 ? 0.680 14.930 -8.107 1.00 75.75 91 ALA A O 1
ATOM 665 N N . ARG A 1 92 ? 2.145 15.663 -9.653 1.00 76.94 92 ARG A N 1
ATOM 666 C CA . ARG A 1 92 ? 2.481 14.331 -10.168 1.00 76.94 92 ARG A CA 1
ATOM 667 C C . ARG A 1 92 ? 3.274 13.518 -9.150 1.00 76.94 92 ARG A C 1
ATOM 669 O O . ARG A 1 92 ? 2.984 12.336 -8.974 1.00 76.94 92 ARG A O 1
ATOM 676 N N . HIS A 1 93 ? 4.217 14.157 -8.464 1.00 79.25 93 HIS A N 1
ATOM 677 C CA . HIS A 1 93 ? 4.999 13.557 -7.384 1.00 79.25 93 HIS A CA 1
ATOM 678 C C . HIS A 1 93 ? 4.106 13.030 -6.259 1.00 79.25 93 HIS A C 1
ATOM 680 O O . HIS A 1 93 ? 4.114 11.835 -5.964 1.00 79.25 93 HIS A O 1
ATOM 686 N N . THR A 1 94 ? 3.234 13.888 -5.726 1.00 84.25 94 THR A N 1
ATOM 687 C CA . THR A 1 94 ? 2.257 13.539 -4.689 1.00 84.25 94 THR A CA 1
ATOM 688 C C . THR A 1 94 ? 1.396 12.345 -5.105 1.00 84.25 94 THR A C 1
ATOM 690 O O . THR A 1 94 ? 1.179 11.426 -4.313 1.00 84.25 94 THR A O 1
ATOM 693 N N . MET A 1 95 ? 0.919 12.322 -6.353 1.00 83.81 95 MET A N 1
ATOM 694 C CA . MET A 1 95 ? 0.099 11.223 -6.866 1.00 83.81 95 MET A CA 1
ATOM 695 C C . MET A 1 95 ? 0.877 9.902 -6.936 1.00 83.81 95 MET A C 1
ATOM 697 O O . MET A 1 95 ? 0.358 8.859 -6.528 1.00 83.81 95 MET A O 1
ATOM 701 N N . LEU A 1 96 ? 2.116 9.926 -7.433 1.00 84.25 96 LEU A N 1
ATOM 702 C CA . LEU A 1 96 ? 2.966 8.736 -7.519 1.00 84.25 96 LEU A CA 1
ATOM 703 C C . LEU A 1 96 ? 3.339 8.209 -6.136 1.00 84.25 96 LEU A C 1
ATOM 705 O O . LEU A 1 96 ? 3.257 7.001 -5.912 1.00 84.25 96 LEU A O 1
ATOM 709 N N . ARG A 1 97 ? 3.658 9.101 -5.196 1.00 89.44 97 ARG A N 1
ATOM 710 C CA . ARG A 1 97 ? 3.942 8.748 -3.805 1.00 89.44 97 ARG A CA 1
ATOM 711 C C . ARG A 1 97 ? 2.735 8.103 -3.129 1.00 89.44 97 ARG A C 1
ATOM 713 O O . ARG A 1 97 ? 2.868 7.018 -2.569 1.00 89.44 97 ARG A O 1
ATOM 720 N N . ALA A 1 98 ? 1.546 8.699 -3.253 1.00 89.81 98 ALA A N 1
ATOM 721 C CA . ALA A 1 98 ? 0.310 8.117 -2.722 1.00 89.81 98 ALA A CA 1
ATOM 722 C C . ALA A 1 98 ? -0.007 6.751 -3.359 1.00 89.81 98 ALA A C 1
ATOM 724 O O . ALA A 1 98 ? -0.421 5.820 -2.667 1.00 89.81 98 ALA A O 1
ATOM 725 N N . THR A 1 99 ? 0.227 6.601 -4.666 1.00 88.69 99 THR A N 1
ATOM 726 C CA . THR A 1 99 ? 0.012 5.332 -5.379 1.00 88.69 99 THR A CA 1
ATOM 727 C C . THR A 1 99 ? 0.990 4.257 -4.904 1.00 88.69 99 THR A C 1
ATOM 729 O O . THR A 1 99 ? 0.565 3.162 -4.543 1.00 88.69 99 THR A O 1
ATOM 732 N N . GLY A 1 100 ? 2.288 4.568 -4.854 1.00 89.44 100 GLY A N 1
ATOM 733 C CA . GLY A 1 100 ? 3.323 3.645 -4.390 1.00 89.44 100 GLY A CA 1
ATOM 734 C C . GLY A 1 100 ? 3.099 3.213 -2.942 1.00 89.44 100 GLY A C 1
ATOM 735 O O . GLY A 1 100 ? 3.117 2.019 -2.651 1.00 89.44 100 GLY A O 1
ATOM 736 N N . ALA A 1 101 ? 2.787 4.161 -2.056 1.00 93.50 101 ALA A N 1
ATOM 737 C CA . ALA A 1 101 ? 2.470 3.875 -0.661 1.00 93.50 101 ALA A CA 1
ATOM 738 C C . ALA A 1 101 ? 1.200 3.010 -0.511 1.00 93.50 101 ALA A C 1
ATOM 740 O O . ALA A 1 101 ? 1.178 2.099 0.316 1.00 93.50 101 ALA A O 1
ATOM 741 N N . SER A 1 102 ? 0.175 3.210 -1.351 1.00 92.62 102 SER A N 1
ATOM 742 C CA . SER A 1 102 ? -1.037 2.367 -1.337 1.00 92.62 102 SER A CA 1
ATOM 743 C C . SER A 1 102 ? -0.716 0.928 -1.732 1.00 92.62 102 SER A C 1
ATOM 745 O O . SER A 1 102 ? -1.117 -0.014 -1.054 1.00 92.62 102 SER A O 1
ATOM 747 N N . MET A 1 103 ? 0.081 0.752 -2.789 1.00 91.81 103 MET A N 1
ATOM 748 C CA . MET A 1 103 ? 0.507 -0.571 -3.243 1.00 91.81 103 MET A CA 1
ATOM 749 C C . MET A 1 103 ? 1.384 -1.276 -2.200 1.00 91.81 103 MET A C 1
ATOM 751 O O . MET A 1 103 ? 1.219 -2.473 -1.976 1.00 91.81 103 MET A O 1
ATOM 755 N N . LEU A 1 104 ? 2.285 -0.551 -1.530 1.00 94.75 104 LEU A N 1
ATOM 756 C CA . LEU A 1 104 ? 3.108 -1.101 -0.452 1.00 94.75 104 LEU A CA 1
ATOM 757 C C . LEU A 1 104 ? 2.274 -1.541 0.747 1.00 94.75 104 LEU A C 1
ATOM 759 O O . LEU A 1 104 ? 2.474 -2.654 1.233 1.00 94.75 104 LEU A O 1
ATOM 763 N N . ARG A 1 105 ? 1.310 -0.721 1.187 1.00 96.62 105 ARG A N 1
ATOM 764 C CA . ARG A 1 105 ? 0.362 -1.109 2.239 1.00 96.62 105 ARG A CA 1
ATOM 765 C C . ARG A 1 105 ? -0.301 -2.442 1.898 1.00 96.62 105 ARG A C 1
ATOM 767 O O . ARG A 1 105 ? -0.296 -3.344 2.729 1.00 96.62 105 ARG A O 1
ATOM 774 N N . ASP A 1 106 ? -0.829 -2.577 0.685 1.00 92.81 106 ASP A N 1
ATOM 775 C CA . ASP A 1 106 ? -1.547 -3.782 0.264 1.00 92.81 106 ASP A CA 1
ATOM 776 C C . ASP A 1 106 ? -0.626 -5.003 0.201 1.00 92.81 106 ASP A C 1
ATOM 778 O O . ASP A 1 106 ? -0.983 -6.082 0.677 1.00 92.81 106 ASP A O 1
ATOM 782 N N . VAL A 1 107 ? 0.584 -4.841 -0.341 1.00 93.38 107 VAL A N 1
ATOM 783 C CA . VAL A 1 107 ? 1.573 -5.923 -0.399 1.00 93.38 107 VAL A CA 1
ATOM 784 C C . VAL A 1 107 ? 1.973 -6.367 1.005 1.00 93.38 107 VAL A C 1
ATOM 786 O O . VAL A 1 107 ? 1.950 -7.563 1.289 1.00 93.38 107 VAL A O 1
ATOM 789 N N . PHE A 1 108 ? 2.293 -5.439 1.906 1.00 95.38 108 PHE A N 1
ATOM 790 C CA . PHE A 1 108 ? 2.670 -5.787 3.275 1.00 95.38 108 PHE A CA 1
ATOM 791 C C . PHE A 1 108 ? 1.514 -6.374 4.078 1.00 95.38 108 PHE A C 1
ATOM 793 O O . PHE A 1 108 ? 1.734 -7.300 4.858 1.00 95.38 108 PHE A O 1
ATOM 800 N N . PHE A 1 109 ? 0.284 -5.916 3.842 1.00 94.56 109 PHE A N 1
ATOM 801 C CA . PHE A 1 109 ? -0.905 -6.509 4.441 1.00 94.56 109 PHE A CA 1
ATOM 802 C C . PHE A 1 109 ? -1.068 -7.975 4.014 1.00 94.56 109 PHE A C 1
ATOM 804 O O . PHE A 1 109 ? -1.226 -8.848 4.864 1.00 94.56 109 PHE A O 1
ATOM 811 N N . GLN A 1 110 ? -0.917 -8.273 2.718 1.00 92.62 110 GLN A N 1
ATOM 812 C CA . GLN A 1 110 ? -0.942 -9.648 2.195 1.00 92.62 110 GLN A CA 1
ATOM 813 C C . GLN A 1 110 ? 0.210 -10.510 2.737 1.00 92.62 110 GLN A C 1
ATOM 815 O O . GLN A 1 110 ? 0.037 -11.703 2.973 1.00 92.62 110 GLN A O 1
ATOM 820 N N . LEU A 1 111 ? 1.379 -9.913 2.985 1.00 92.75 111 LEU A N 1
ATOM 821 C CA . LEU A 1 111 ? 2.521 -10.582 3.618 1.00 92.75 111 LEU A CA 1
ATOM 822 C C . LEU A 1 111 ? 2.370 -10.745 5.142 1.00 92.75 111 LEU A C 1
ATOM 824 O O . LEU A 1 111 ? 3.273 -11.286 5.776 1.00 92.75 111 LEU A O 1
ATOM 828 N N . SER A 1 112 ? 1.271 -10.270 5.743 1.00 94.50 112 SER A N 1
ATOM 829 C CA . SER A 1 112 ? 1.086 -10.187 7.204 1.00 94.50 112 SER A CA 1
ATOM 830 C C . SER A 1 112 ? 2.176 -9.377 7.928 1.00 94.50 112 SER A C 1
ATOM 832 O O . SER A 1 112 ? 2.348 -9.481 9.142 1.00 94.50 112 SER A O 1
ATOM 834 N N . ALA A 1 113 ? 2.887 -8.517 7.197 1.00 95.75 113 ALA A N 1
ATOM 835 C CA . ALA A 1 113 ? 3.836 -7.542 7.720 1.00 95.75 113 ALA A CA 1
ATOM 836 C C . ALA A 1 113 ? 3.070 -6.283 8.166 1.00 95.75 113 ALA A C 1
ATOM 838 O O . ALA A 1 113 ? 3.147 -5.215 7.560 1.00 95.75 113 ALA A O 1
ATOM 839 N N . LEU A 1 114 ? 2.230 -6.452 9.192 1.00 96.25 114 LEU A N 1
ATOM 840 C CA . LEU A 1 114 ? 1.254 -5.447 9.626 1.00 96.25 114 LEU A CA 1
ATOM 841 C C . LEU A 1 114 ? 1.875 -4.110 10.082 1.00 96.25 114 LEU A C 1
ATOM 843 O O . LEU A 1 114 ? 1.294 -3.072 9.763 1.00 96.25 114 LEU A O 1
ATOM 847 N N . PRO A 1 115 ? 3.035 -4.069 10.772 1.00 96.31 115 PRO A N 1
ATOM 848 C CA . PRO A 1 115 ? 3.688 -2.802 11.113 1.00 96.31 115 PRO A CA 1
ATOM 849 C C . PRO A 1 115 ? 4.106 -1.983 9.883 1.00 96.31 115 PRO A C 1
ATOM 851 O O . PRO A 1 115 ? 3.879 -0.769 9.840 1.00 96.31 115 PRO A O 1
ATOM 854 N N . GLU A 1 116 ? 4.675 -2.630 8.864 1.00 95.56 116 GLU A N 1
ATOM 855 C CA . GLU A 1 116 ? 5.024 -1.970 7.604 1.00 95.56 116 GLU A CA 1
ATOM 856 C C . GLU A 1 116 ? 3.769 -1.543 6.836 1.00 95.56 116 GLU A C 1
ATOM 858 O O . GLU A 1 116 ? 3.692 -0.406 6.368 1.00 95.56 116 GLU A O 1
ATOM 863 N N . ALA A 1 117 ? 2.745 -2.401 6.776 1.00 96.75 117 ALA A N 1
ATOM 864 C CA . ALA A 1 117 ? 1.473 -2.062 6.141 1.00 96.75 117 ALA A CA 1
ATOM 865 C C . ALA A 1 117 ? 0.838 -0.812 6.770 1.00 96.75 117 ALA A C 1
ATOM 867 O O . ALA A 1 117 ? 0.371 0.076 6.061 1.00 96.75 117 ALA A O 1
ATOM 868 N N . GLU A 1 118 ? 0.861 -0.696 8.098 1.00 97.31 118 GLU A N 1
ATOM 869 C CA . GLU A 1 118 ? 0.315 0.468 8.796 1.00 97.31 118 GLU A CA 1
ATOM 870 C C . GLU A 1 118 ? 1.122 1.734 8.524 1.00 97.31 118 GLU A C 1
ATOM 872 O O . GLU A 1 118 ? 0.544 2.809 8.364 1.00 97.31 118 GLU A O 1
ATOM 877 N N . THR A 1 119 ? 2.448 1.612 8.458 1.00 97.31 119 THR A N 1
ATOM 878 C CA . THR A 1 119 ? 3.342 2.730 8.135 1.00 97.31 119 THR A CA 1
ATOM 879 C C . THR A 1 119 ? 2.980 3.318 6.776 1.00 97.31 119 THR A C 1
ATOM 881 O O . THR A 1 119 ? 2.705 4.514 6.666 1.00 97.31 119 THR A O 1
ATOM 884 N N . TRP A 1 120 ? 2.870 2.462 5.762 1.00 96.62 120 TRP A N 1
ATOM 885 C CA . TRP A 1 120 ? 2.509 2.883 4.412 1.00 96.62 120 TRP A CA 1
ATOM 886 C C . TRP A 1 120 ? 1.047 3.332 4.299 1.00 96.62 120 TRP A C 1
ATOM 888 O O . TRP A 1 120 ? 0.756 4.298 3.597 1.00 96.62 120 TRP A O 1
ATOM 898 N N . GLY A 1 121 ? 0.126 2.727 5.052 1.00 96.44 121 GLY A N 1
ATOM 899 C CA . GLY A 1 121 ? -1.261 3.189 5.121 1.00 96.44 121 GLY A CA 1
ATOM 900 C C . GLY A 1 121 ? -1.401 4.594 5.723 1.00 96.44 121 GLY A C 1
ATOM 901 O O . GLY A 1 121 ? -2.170 5.406 5.208 1.00 96.44 121 GLY A O 1
ATOM 902 N N . LYS A 1 122 ? -0.625 4.920 6.766 1.00 97.12 122 LYS A N 1
ATOM 903 C CA . LYS A 1 122 ? -0.562 6.280 7.332 1.00 97.12 122 LYS A CA 1
ATOM 904 C C . LYS A 1 122 ? 0.032 7.279 6.345 1.00 97.12 122 LYS A C 1
ATOM 906 O O . LYS A 1 122 ? -0.488 8.387 6.238 1.00 97.12 122 LYS A O 1
ATOM 911 N N . GLU A 1 123 ? 1.071 6.882 5.613 1.00 94.75 123 GLU A N 1
ATOM 912 C CA . GLU A 1 123 ? 1.703 7.730 4.598 1.00 94.75 123 GLU A CA 1
ATOM 913 C C . GLU A 1 123 ? 0.705 8.132 3.504 1.00 94.75 123 GLU A C 1
ATOM 915 O O . GLU A 1 123 ? 0.557 9.318 3.222 1.00 94.75 123 GLU A O 1
ATOM 920 N N . VAL A 1 124 ? -0.058 7.183 2.945 1.00 94.38 124 VAL A N 1
ATOM 921 C CA . VAL A 1 124 ? -1.091 7.490 1.935 1.00 94.38 124 VAL A CA 1
ATOM 922 C C . VAL A 1 124 ? -2.099 8.506 2.460 1.00 94.38 124 VAL A C 1
ATOM 924 O O . VAL A 1 124 ? -2.390 9.497 1.788 1.00 94.38 124 VAL A O 1
ATOM 927 N N . VAL A 1 125 ? -2.634 8.276 3.663 1.00 94.88 125 VAL A N 1
ATOM 928 C CA . VAL A 1 125 ? -3.628 9.172 4.269 1.00 94.88 125 VAL A CA 1
ATOM 929 C C . VAL A 1 125 ? -3.035 10.565 4.482 1.00 94.88 125 VAL A C 1
ATOM 931 O O . VAL A 1 125 ? -3.674 11.552 4.120 1.00 94.88 125 VAL A O 1
ATOM 934 N N . SER A 1 126 ? -1.808 10.647 4.997 1.00 93.88 126 SER A N 1
ATOM 935 C CA . SER A 1 126 ? -1.087 11.904 5.221 1.00 93.88 126 SER A CA 1
ATOM 936 C C . SER A 1 126 ? -0.884 12.692 3.923 1.00 93.88 126 SER A C 1
ATOM 938 O O . SER A 1 126 ? -1.234 13.875 3.843 1.00 93.88 126 SER A O 1
ATOM 940 N N . VAL A 1 127 ? -0.389 12.024 2.875 1.00 90.75 127 VAL A N 1
ATOM 941 C CA . VAL A 1 127 ? -0.139 12.629 1.560 1.00 90.75 127 VAL A CA 1
ATOM 942 C C . VAL A 1 127 ? -1.443 13.153 0.956 1.00 90.75 127 VAL A C 1
ATOM 944 O O . VAL A 1 127 ? -1.518 14.313 0.548 1.00 90.75 127 VAL A O 1
ATOM 947 N N . LEU A 1 128 ? -2.507 12.347 0.945 1.00 90.12 128 LEU A N 1
ATOM 948 C CA . LEU A 1 128 ? -3.784 12.774 0.373 1.00 90.12 128 LEU A CA 1
ATOM 949 C C . LEU A 1 128 ? -4.437 13.902 1.189 1.00 90.12 128 LEU A C 1
ATOM 951 O O . LEU A 1 128 ? -4.979 14.840 0.610 1.00 90.12 128 LEU A O 1
ATOM 955 N N . GLN A 1 129 ? -4.374 13.865 2.522 1.00 90.44 129 GLN A N 1
ATOM 956 C CA . GLN A 1 129 ? -4.941 14.924 3.365 1.00 90.44 129 GLN A CA 1
ATOM 957 C C . GLN A 1 129 ? -4.213 16.258 3.192 1.00 90.44 129 GLN A C 1
ATOM 959 O O . GLN A 1 129 ? -4.872 17.287 3.037 1.00 90.44 129 GLN A O 1
ATOM 964 N N . THR A 1 130 ? -2.879 16.237 3.164 1.00 88.38 130 THR A N 1
ATOM 965 C CA . THR A 1 130 ? -2.046 17.439 2.997 1.00 88.38 130 THR A CA 1
ATOM 966 C C . THR A 1 130 ? -2.334 18.142 1.670 1.00 88.38 130 THR A C 1
ATOM 968 O O . THR A 1 130 ? -2.366 19.368 1.601 1.00 88.38 130 THR A O 1
ATOM 971 N N . HIS A 1 131 ? -2.619 17.370 0.620 1.00 83.12 131 HIS A N 1
ATOM 972 C CA . HIS A 1 131 ? -2.816 17.891 -0.731 1.00 83.12 131 HIS A CA 1
ATOM 973 C C . HIS A 1 131 ? -4.284 18.018 -1.161 1.00 83.12 131 HIS A C 1
ATOM 975 O O . HIS A 1 131 ? -4.564 18.435 -2.288 1.00 83.12 131 HIS A O 1
ATOM 981 N N . ARG A 1 132 ? -5.235 17.725 -0.266 1.00 83.69 132 ARG A N 1
ATOM 982 C CA . ARG A 1 132 ? -6.679 17.780 -0.543 1.00 83.69 132 ARG A CA 1
ATOM 983 C C . ARG A 1 132 ? -7.145 19.142 -1.061 1.00 83.69 132 ARG A C 1
ATOM 985 O O . ARG A 1 132 ? -8.010 19.200 -1.926 1.00 83.69 132 ARG A O 1
ATOM 992 N N . SER A 1 133 ? -6.611 20.233 -0.516 1.00 74.88 133 SER A N 1
ATOM 993 C CA . SER A 1 133 ? -6.947 21.602 -0.939 1.00 74.88 133 SER A CA 1
ATOM 994 C C . SER A 1 133 ? -6.115 22.083 -2.130 1.00 74.88 133 SER A C 1
ATOM 996 O O . SER A 1 133 ? -6.528 23.008 -2.825 1.00 74.88 133 SER A O 1
ATOM 998 N N . ALA A 1 134 ? -4.956 21.464 -2.369 1.00 77.38 134 ALA A N 1
ATOM 999 C CA . ALA A 1 134 ? -4.013 21.867 -3.406 1.00 77.38 134 ALA A CA 1
ATOM 1000 C C . ALA A 1 134 ? -4.371 21.297 -4.784 1.00 77.38 134 ALA A C 1
ATOM 1002 O O . ALA A 1 134 ? -4.032 21.897 -5.807 1.00 77.38 134 ALA A O 1
ATOM 1003 N N . HIS A 1 135 ? -5.040 20.140 -4.833 1.00 70.62 135 HIS A N 1
ATOM 1004 C CA . HIS A 1 135 ? -5.274 19.436 -6.087 1.00 70.62 135 HIS A CA 1
ATOM 1005 C C . HIS A 1 135 ? -6.700 18.898 -6.229 1.00 70.62 135 HIS A C 1
ATOM 1007 O O . HIS A 1 135 ? -7.184 18.133 -5.404 1.00 70.62 135 HIS A O 1
ATOM 1013 N N . GLN A 1 136 ? -7.335 19.217 -7.361 1.00 75.88 136 GLN A N 1
ATOM 1014 C CA . GLN A 1 136 ? -8.701 18.792 -7.693 1.00 75.88 136 GLN A CA 1
ATOM 1015 C C . GLN A 1 136 ? -8.855 17.267 -7.863 1.00 75.88 136 GLN A C 1
ATOM 1017 O O . GLN A 1 136 ? -9.964 16.748 -7.765 1.00 75.88 136 GLN A O 1
ATOM 1022 N N . TRP A 1 137 ? -7.763 16.540 -8.126 1.00 77.50 137 TRP A N 1
ATOM 1023 C CA . TRP A 1 137 ? -7.797 15.084 -8.293 1.00 77.50 137 TRP A CA 1
ATOM 1024 C C . TRP A 1 137 ? -7.895 14.327 -6.962 1.00 77.50 137 TRP A C 1
ATOM 1026 O O . TRP A 1 137 ? -8.307 13.169 -6.962 1.00 77.50 137 TRP A O 1
ATOM 1036 N N . VAL A 1 138 ? -7.566 14.960 -5.830 1.00 82.19 138 VAL A N 1
ATOM 1037 C CA . VAL A 1 138 ? -7.749 14.354 -4.509 1.00 82.19 138 VAL A CA 1
ATOM 1038 C C . VAL A 1 138 ? -9.195 14.560 -4.075 1.00 82.19 138 VAL A C 1
ATOM 1040 O O . VAL A 1 138 ? -9.619 15.668 -3.753 1.00 82.19 138 VAL A O 1
ATOM 1043 N N . THR A 1 139 ? -9.963 13.476 -4.038 1.00 87.25 139 THR A N 1
ATOM 1044 C CA . THR A 1 139 ? -11.363 13.528 -3.608 1.00 87.25 139 THR A CA 1
ATOM 1045 C C . THR A 1 139 ? -11.529 13.085 -2.160 1.00 87.25 139 THR A C 1
ATOM 1047 O O . THR A 1 139 ? -10.757 12.288 -1.624 1.00 87.25 139 THR A O 1
ATOM 1050 N N . HIS A 1 140 ? -12.609 13.555 -1.540 1.00 86.38 140 HIS A N 1
ATOM 1051 C CA . HIS A 1 140 ? -13.101 13.029 -0.269 1.00 86.38 140 HIS A CA 1
ATOM 1052 C C . HIS A 1 140 ? -13.233 11.502 -0.273 1.00 86.38 140 HIS A C 1
ATOM 1054 O O . HIS A 1 140 ? -12.789 10.849 0.666 1.00 86.38 140 HIS A O 1
ATOM 1060 N N . ALA A 1 141 ? -13.765 10.942 -1.363 1.00 89.56 141 ALA A N 1
ATOM 1061 C CA . ALA A 1 141 ? -13.947 9.505 -1.531 1.00 89.56 141 ALA A CA 1
ATOM 1062 C C . ALA A 1 141 ? -12.617 8.732 -1.553 1.00 89.56 141 ALA A C 1
ATOM 1064 O O . ALA A 1 141 ? -12.535 7.645 -0.979 1.00 89.56 141 ALA A O 1
ATOM 1065 N N . MET A 1 142 ? -11.567 9.291 -2.167 1.00 89.12 142 MET A N 1
ATOM 1066 C CA . MET A 1 142 ? -10.232 8.682 -2.154 1.00 89.12 142 MET A CA 1
ATOM 1067 C C . MET A 1 142 ? -9.659 8.642 -0.739 1.00 89.12 142 MET A C 1
ATOM 1069 O O . MET A 1 142 ? -9.243 7.583 -0.285 1.00 89.12 142 MET A O 1
ATOM 1073 N N . ILE A 1 143 ? -9.702 9.765 -0.015 1.00 91.88 143 ILE A N 1
ATOM 1074 C CA . ILE A 1 143 ? -9.192 9.824 1.361 1.00 91.88 143 ILE A CA 1
ATOM 1075 C C . ILE A 1 143 ? -9.997 8.889 2.272 1.00 91.88 143 ILE A C 1
ATOM 1077 O O . ILE A 1 143 ? -9.409 8.140 3.047 1.00 91.88 143 ILE A O 1
ATOM 1081 N N . ALA A 1 144 ? -11.328 8.887 2.152 1.00 94.00 144 ALA A N 1
ATOM 1082 C CA . ALA A 1 144 ? -12.201 7.999 2.912 1.00 94.00 144 ALA A CA 1
ATOM 1083 C C . ALA A 1 144 ? -11.850 6.523 2.676 1.00 94.00 144 ALA A C 1
ATOM 1085 O O . ALA A 1 144 ? -11.711 5.766 3.637 1.00 94.00 144 ALA A O 1
ATOM 1086 N N . THR A 1 145 ? -11.650 6.129 1.414 1.00 94.25 145 THR A N 1
ATOM 1087 C CA . THR A 1 145 ? -11.224 4.769 1.049 1.00 94.25 145 THR A CA 1
ATOM 1088 C C . THR A 1 145 ? -9.889 4.424 1.702 1.00 94.25 145 THR A C 1
ATOM 1090 O O . THR A 1 145 ? -9.803 3.420 2.405 1.00 94.25 145 THR A O 1
ATOM 1093 N N . SER A 1 146 ? -8.880 5.291 1.579 1.00 94.00 146 SER A N 1
ATOM 1094 C CA . SER A 1 146 ? -7.559 5.041 2.166 1.00 94.00 146 SER A CA 1
ATOM 1095 C C . SER A 1 146 ? -7.582 4.951 3.696 1.00 94.00 146 SER A C 1
ATOM 1097 O O . SER A 1 146 ? -6.857 4.135 4.264 1.00 94.00 146 SER A O 1
ATOM 1099 N N . ILE A 1 147 ? -8.428 5.738 4.372 1.00 97.00 147 ILE A N 1
ATOM 1100 C CA . ILE A 1 147 ? -8.631 5.642 5.828 1.00 97.00 147 ILE A CA 1
ATOM 1101 C C . ILE A 1 147 ? -9.286 4.307 6.201 1.00 97.00 147 ILE A C 1
ATOM 1103 O O . ILE A 1 147 ? -8.856 3.670 7.159 1.00 97.00 147 ILE A O 1
ATOM 1107 N N . GLY A 1 148 ? -10.304 3.868 5.455 1.00 96.62 148 GLY A N 1
ATOM 1108 C CA . GLY A 1 148 ? -10.962 2.580 5.694 1.00 96.62 148 GLY A CA 1
ATOM 1109 C C . GLY A 1 148 ? -10.008 1.401 5.497 1.00 96.62 148 GLY A C 1
ATOM 1110 O O . GLY A 1 148 ? -9.972 0.476 6.300 1.00 96.62 148 GLY A O 1
ATOM 1111 N N . GLU A 1 149 ? -9.157 1.468 4.479 1.00 95.94 149 GLU A N 1
ATOM 1112 C CA . GLU A 1 149 ? -8.128 0.458 4.242 1.00 95.94 149 GLU A CA 1
ATOM 1113 C C . GLU A 1 149 ? -7.053 0.455 5.343 1.00 95.94 149 GLU A C 1
ATOM 1115 O O . GLU A 1 149 ? -6.633 -0.615 5.774 1.00 95.94 149 GLU A O 1
ATOM 1120 N N . LEU A 1 150 ? -6.647 1.622 5.863 1.00 97.94 150 LEU A N 1
ATOM 1121 C CA . LEU A 1 150 ? -5.786 1.700 7.051 1.00 97.94 150 LEU A CA 1
ATOM 1122 C C . LEU A 1 150 ? -6.477 1.103 8.288 1.00 97.94 150 LEU A C 1
ATOM 1124 O O . LEU A 1 150 ? -5.820 0.430 9.082 1.00 97.94 150 LEU A O 1
ATOM 1128 N N . ALA A 1 151 ? -7.789 1.299 8.442 1.00 97.62 151 ALA A N 1
ATOM 1129 C CA . ALA A 1 151 ? -8.553 0.696 9.530 1.00 97.62 151 ALA A CA 1
ATOM 1130 C C . ALA A 1 151 ? -8.472 -0.837 9.497 1.00 97.62 151 ALA A C 1
ATOM 1132 O O . ALA A 1 151 ? -8.210 -1.438 10.534 1.00 97.62 151 ALA A O 1
ATOM 1133 N N . ASN A 1 152 ? -8.584 -1.449 8.312 1.00 97.62 152 ASN A N 1
ATOM 1134 C CA . ASN A 1 152 ? -8.436 -2.899 8.141 1.00 97.62 152 ASN A CA 1
ATOM 1135 C C . ASN A 1 152 ? -7.046 -3.396 8.580 1.00 97.62 152 ASN A C 1
ATOM 1137 O O . ASN A 1 152 ? -6.925 -4.456 9.193 1.00 97.62 152 ASN A O 1
ATOM 1141 N N . VAL A 1 153 ? -5.983 -2.632 8.294 1.00 97.88 153 VAL A N 1
ATOM 1142 C CA . VAL A 1 153 ? -4.621 -2.980 8.740 1.00 97.88 153 VAL A CA 1
ATOM 1143 C C . VAL A 1 153 ? -4.522 -2.956 10.266 1.00 97.88 153 VAL A C 1
ATOM 1145 O O . VAL A 1 153 ? -3.993 -3.886 10.878 1.00 97.88 153 VAL A O 1
ATOM 1148 N N . VAL A 1 154 ? -5.044 -1.897 10.884 1.00 97.69 154 VAL A N 1
ATOM 1149 C CA . VAL A 1 154 ? -5.007 -1.697 12.339 1.00 97.69 154 VAL A CA 1
ATOM 1150 C C . VAL A 1 154 ? -5.869 -2.743 13.062 1.00 97.69 154 VAL A C 1
ATOM 1152 O O . VAL A 1 154 ? -5.459 -3.263 14.102 1.00 97.69 154 VAL A O 1
ATOM 1155 N N . GLU A 1 155 ? -7.008 -3.120 12.475 1.00 97.69 155 GLU A N 1
ATOM 1156 C CA . GLU A 1 155 ? -7.861 -4.222 12.931 1.00 97.69 155 GLU A CA 1
ATOM 1157 C C . GLU A 1 155 ? -7.111 -5.555 12.902 1.00 97.69 155 GLU A C 1
ATOM 1159 O O . GLU A 1 155 ? -7.067 -6.251 13.915 1.00 97.69 155 GLU A O 1
ATOM 1164 N N . ALA A 1 156 ? -6.458 -5.887 11.782 1.00 96.94 156 ALA A N 1
ATOM 1165 C CA . ALA A 1 156 ? -5.686 -7.123 11.647 1.00 96.94 156 ALA A CA 1
ATOM 1166 C C . ALA A 1 156 ? -4.523 -7.208 12.651 1.00 96.94 156 ALA A C 1
ATOM 1168 O O . ALA A 1 156 ? -4.135 -8.302 13.060 1.00 96.94 156 ALA A O 1
ATOM 1169 N N . ARG A 1 157 ? -3.984 -6.061 13.090 1.00 95.94 157 ARG A N 1
ATOM 1170 C CA . ARG A 1 157 ? -2.969 -5.979 14.157 1.00 95.94 157 ARG A CA 1
ATOM 1171 C C . ARG A 1 157 ? -3.558 -6.197 15.560 1.00 95.94 157 ARG A C 1
ATOM 1173 O O . ARG A 1 157 ? -2.808 -6.365 16.518 1.00 95.94 157 ARG A O 1
ATOM 1180 N N . GLY A 1 158 ? -4.882 -6.185 15.691 1.00 96.38 158 GLY A N 1
ATOM 1181 C CA . GLY A 1 158 ? -5.616 -6.363 16.944 1.00 96.38 158 GLY A CA 1
ATOM 1182 C C . GLY A 1 158 ? -6.012 -5.062 17.648 1.00 96.38 158 GLY A C 1
ATOM 1183 O O . GLY A 1 158 ? -6.606 -5.117 18.724 1.00 96.38 158 GLY A O 1
ATOM 1184 N N . ASP A 1 159 ? -5.734 -3.888 17.071 1.00 97.25 159 ASP A N 1
ATOM 1185 C CA . ASP A 1 159 ? -6.151 -2.599 17.641 1.00 97.25 159 ASP A CA 1
ATOM 1186 C C . ASP A 1 159 ? -7.565 -2.231 17.169 1.00 97.25 159 ASP A C 1
ATOM 1188 O O . ASP A 1 159 ? -7.787 -1.338 16.352 1.00 97.25 159 ASP A O 1
ATOM 1192 N N . LEU A 1 160 ? -8.551 -2.950 17.707 1.00 97.44 160 LEU A N 1
ATOM 1193 C CA . LEU A 1 160 ? -9.963 -2.770 17.354 1.00 97.44 160 LEU A CA 1
ATOM 1194 C C . LEU A 1 160 ? -10.470 -1.354 17.663 1.00 97.44 160 LEU A C 1
ATOM 1196 O O . LEU A 1 160 ? -11.245 -0.788 16.896 1.00 97.44 160 LEU A O 1
ATOM 1200 N N . ALA A 1 161 ? -9.999 -0.748 18.757 1.00 97.88 161 ALA A N 1
ATOM 1201 C CA . ALA A 1 161 ? -10.379 0.614 19.120 1.00 97.88 161 ALA A CA 1
ATOM 1202 C C . ALA A 1 161 ? -9.817 1.644 18.125 1.00 97.88 161 ALA A C 1
ATOM 1204 O O . ALA A 1 161 ? -10.481 2.630 17.802 1.00 97.88 161 ALA A O 1
ATOM 1205 N N . GLY A 1 162 ? -8.587 1.438 17.645 1.00 96.25 162 GLY A N 1
ATOM 1206 C CA . GLY A 1 162 ? -7.991 2.217 16.564 1.00 96.25 162 GLY A CA 1
ATOM 1207 C C . GLY A 1 162 ? -8.749 2.065 15.252 1.00 96.25 162 GLY A C 1
ATOM 1208 O O . GLY A 1 162 ? -9.084 3.076 14.631 1.00 96.25 162 GLY A O 1
ATOM 1209 N N . ALA A 1 163 ? -9.085 0.832 14.875 1.00 97.75 163 ALA A N 1
ATOM 1210 C CA . ALA A 1 163 ? -9.862 0.543 13.676 1.00 97.75 163 ALA A CA 1
ATOM 1211 C C . ALA A 1 163 ? -11.240 1.223 13.708 1.00 97.75 163 ALA A C 1
ATOM 1213 O O . ALA A 1 163 ? -11.598 1.919 12.762 1.00 97.75 163 ALA A O 1
ATOM 1214 N N . GLU A 1 164 ? -11.976 1.131 14.820 1.00 97.69 164 GLU A N 1
ATOM 1215 C CA . GLU A 1 164 ? -13.289 1.773 14.970 1.00 97.69 164 GLU A CA 1
ATOM 1216 C C . GLU A 1 164 ? -13.218 3.295 14.761 1.00 97.69 164 GLU A C 1
ATOM 1218 O O . GLU A 1 164 ? -14.052 3.877 14.059 1.00 97.69 164 GLU A O 1
ATOM 1223 N N . ARG A 1 165 ? -12.200 3.956 15.333 1.00 97.94 165 ARG A N 1
ATOM 1224 C CA . ARG A 1 165 ? -11.995 5.401 15.141 1.00 97.94 165 ARG A CA 1
ATOM 1225 C C . ARG A 1 165 ? -11.757 5.745 13.673 1.00 97.94 165 ARG A C 1
ATOM 1227 O O . ARG A 1 165 ? -12.348 6.703 13.179 1.00 97.94 165 ARG A O 1
ATOM 1234 N N . LEU A 1 166 ? -10.927 4.965 12.985 1.00 97.56 166 LEU A N 1
ATOM 1235 C CA . LEU A 1 166 ? -10.623 5.174 11.570 1.00 97.56 166 LEU A CA 1
ATOM 1236 C C . LEU A 1 166 ? -11.848 4.912 10.683 1.00 97.56 166 LEU A C 1
ATOM 1238 O O . LEU A 1 166 ? -12.136 5.713 9.798 1.00 97.56 166 LEU A O 1
ATOM 1242 N N . VAL A 1 167 ? -12.625 3.859 10.949 1.00 97.00 167 VAL A N 1
ATOM 1243 C CA . VAL A 1 167 ? -13.876 3.587 10.219 1.00 97.00 167 VAL A CA 1
ATOM 1244 C C . VAL A 1 167 ? -14.863 4.742 10.382 1.00 97.00 167 VAL A C 1
ATOM 1246 O O . VAL A 1 167 ? -15.428 5.202 9.390 1.00 97.00 167 VAL A O 1
ATOM 1249 N N . ARG A 1 168 ? -15.038 5.267 11.601 1.00 97.38 168 ARG A N 1
ATOM 1250 C CA . ARG A 1 168 ? -15.902 6.434 11.840 1.00 97.38 168 ARG A CA 1
ATOM 1251 C C . ARG A 1 168 ? -15.438 7.646 11.030 1.00 97.38 168 ARG A C 1
ATOM 1253 O O . ARG A 1 168 ? -16.246 8.254 10.336 1.00 97.38 168 ARG A O 1
ATOM 1260 N N . GLN A 1 169 ? -14.138 7.930 11.044 1.00 95.19 169 GLN A N 1
ATOM 1261 C CA . GLN A 1 169 ? -13.557 9.022 10.265 1.00 95.19 169 GLN A CA 1
ATOM 1262 C C . GLN A 1 169 ? -13.755 8.832 8.751 1.00 95.19 169 GLN A C 1
ATOM 1264 O O . GLN A 1 169 ? -14.074 9.786 8.048 1.00 95.19 169 GLN A O 1
ATOM 1269 N N . SER A 1 170 ? -13.593 7.609 8.235 1.00 94.81 170 SER A N 1
ATOM 1270 C CA . SER A 1 170 ? -13.842 7.289 6.823 1.00 94.81 170 SER A CA 1
ATOM 1271 C C . SER A 1 170 ? -15.295 7.580 6.427 1.00 94.81 170 SER A C 1
ATOM 1273 O O . SER A 1 170 ? -15.546 8.177 5.380 1.00 94.81 170 SER A O 1
ATOM 1275 N N . LEU A 1 171 ? -16.253 7.225 7.289 1.00 93.44 171 LEU A N 1
ATOM 1276 C CA . LEU A 1 171 ? -17.679 7.464 7.056 1.00 93.44 171 LEU A CA 1
ATOM 1277 C C . LEU A 1 171 ? -18.058 8.945 7.126 1.00 93.44 171 LEU A C 1
ATOM 1279 O O . LEU A 1 171 ? -18.882 9.385 6.335 1.00 93.44 171 LEU A O 1
ATOM 1283 N N . GLU A 1 172 ? -17.442 9.722 8.017 1.00 93.50 172 GLU A N 1
ATOM 1284 C CA . GLU A 1 172 ? -17.648 11.177 8.101 1.00 93.50 172 GLU A CA 1
ATOM 1285 C C . GLU A 1 172 ? -17.158 11.923 6.849 1.00 93.50 172 GLU A C 1
ATOM 1287 O O . GLU A 1 172 ? -17.580 13.048 6.582 1.00 93.50 172 GLU A O 1
ATOM 1292 N N . MET A 1 173 ? -16.254 11.311 6.079 1.00 85.12 173 MET A N 1
ATOM 1293 C CA . MET A 1 173 ? -15.723 11.883 4.844 1.00 85.12 173 MET A CA 1
ATOM 1294 C C . MET A 1 173 ? -16.528 11.532 3.588 1.00 85.12 173 MET A C 1
ATOM 1296 O O . MET A 1 173 ? -16.256 12.138 2.548 1.00 85.12 173 MET A O 1
ATOM 1300 N N . LYS A 1 174 ? -17.440 10.557 3.668 1.00 66.25 174 LYS A N 1
ATOM 1301 C CA . LYS A 1 174 ? -18.198 9.996 2.541 1.00 66.25 174 LYS A CA 1
ATOM 1302 C C . LYS A 1 174 ? -19.418 10.842 2.188 1.00 66.25 174 LYS A C 1
ATOM 1304 O O . LYS A 1 174 ? -19.669 10.973 0.970 1.00 66.25 174 LYS A O 1
#

Organism: NCBI:txid1486930

pLDDT: mean 80.68, std 16.68, range [38.69, 97.94]

Secondary structure (DSSP, 8-state):
-HHHHHHHHHHHHHHHH-S---HHHHHHHHHHHHHHHSS-S-HHHHHHHHHHHHHHHHHHHHTT-HHHHHHHHHHHHHHHHS--S--S-HHHHHHHHHHHHHHHHHHHHHTT-HHHHHHHHHHHHHHHHHHTTT-TT--HHHHHHHHHHHHHHHHHTT-HHHHHHHHHHHHHT-

Foldseek 3Di:
DVVVVVVLVVVLVVLVVDPDLDPVSLVVLVVSLVVLVVVDDDPVSLLSNLSSLLSNLVSCLNHVVLVSNVVSLVVNVVSLVVPPPPDPDPVVSLVSLLVSLCSSLVSCVSVVVLVRNLVSLVSNLVSLVVCVVVDPPRALLSSLVSLQSSLVSCVSVVNPVSSVVSNVVSVVSD